Protein AF-J9UW20-F1 (afdb_monomer_lite)

Structure (mmCIF, N/CA/C/O backbone):
data_AF-J9UW20-F1
#
_entry.id   AF-J9UW20-F1
#
loop_
_atom_site.group_PDB
_atom_site.id
_atom_site.type_symbol
_atom_site.label_atom_id
_atom_site.label_alt_id
_atom_site.label_comp_id
_atom_site.label_asym_id
_atom_site.label_entity_id
_atom_site.label_seq_id
_atom_site.pdbx_PDB_ins_code
_atom_site.Cartn_x
_atom_site.Cartn_y
_atom_site.Cartn_z
_atom_site.occupancy
_atom_site.B_iso_or_equiv
_atom_site.auth_seq_id
_atom_site.auth_comp_id
_atom_site.auth_asym_id
_atom_site.auth_atom_id
_atom_site.pdbx_PDB_model_num
ATOM 1 N N . MET A 1 1 ? -5.770 -3.842 -2.234 1.00 93.50 1 MET A N 1
ATOM 2 C CA . MET A 1 1 ? -5.748 -3.057 -3.484 1.00 93.50 1 MET A CA 1
ATOM 3 C C . MET A 1 1 ? -4.380 -3.228 -4.115 1.00 93.50 1 MET A C 1
ATOM 5 O O . MET A 1 1 ? -3.395 -3.123 -3.401 1.00 93.50 1 MET A O 1
ATOM 9 N N . ILE A 1 2 ? -4.318 -3.531 -5.409 1.00 94.19 2 ILE A N 1
ATOM 10 C CA . ILE A 1 2 ? -3.066 -3.644 -6.165 1.00 94.19 2 ILE A CA 1
ATOM 11 C C . ILE A 1 2 ? -3.058 -2.512 -7.184 1.00 94.19 2 ILE A C 1
ATOM 13 O O . ILE A 1 2 ? -3.851 -2.520 -8.122 1.00 94.19 2 ILE A O 1
ATOM 17 N N . ASN A 1 3 ? -2.199 -1.534 -6.961 1.00 92.56 3 ASN A N 1
ATOM 18 C CA . ASN A 1 3 ? -1.905 -0.445 -7.870 1.00 92.56 3 ASN A CA 1
ATOM 19 C C . ASN A 1 3 ? -0.826 -0.855 -8.889 1.00 92.56 3 ASN A C 1
ATOM 21 O O . ASN A 1 3 ? -0.166 -1.879 -8.744 1.00 92.56 3 ASN A O 1
ATOM 25 N N . GLU A 1 4 ? -0.653 -0.058 -9.935 1.00 90.44 4 GLU A N 1
ATOM 26 C CA . GLU A 1 4 ? 0.230 -0.340 -11.055 1.00 90.44 4 GLU A CA 1
ATOM 27 C C . GLU A 1 4 ? 1.735 -0.377 -10.705 1.00 90.44 4 GLU A C 1
ATOM 29 O O . GLU A 1 4 ? 2.388 -1.401 -10.914 1.00 90.44 4 GLU A O 1
ATOM 34 N N . VAL A 1 5 ? 2.315 0.696 -10.164 1.00 91.25 5 VAL A N 1
ATOM 35 C CA . VAL A 1 5 ? 3.774 0.811 -9.978 1.00 91.25 5 VAL A CA 1
ATOM 36 C C . VAL A 1 5 ? 4.124 1.710 -8.800 1.00 91.25 5 VAL A C 1
ATOM 38 O O . VAL A 1 5 ? 3.412 2.674 -8.526 1.00 91.25 5 VAL A O 1
ATOM 41 N N . VAL A 1 6 ? 5.237 1.397 -8.134 1.00 92.00 6 VAL A N 1
ATOM 42 C CA . VAL A 1 6 ? 5.825 2.243 -7.083 1.00 92.00 6 VAL A CA 1
ATOM 43 C C . VAL A 1 6 ? 6.192 3.639 -7.597 1.00 92.00 6 VAL A C 1
ATOM 45 O O . VAL A 1 6 ? 6.521 3.834 -8.775 1.00 92.00 6 VAL A O 1
ATOM 48 N N . GLN A 1 7 ? 6.194 4.611 -6.685 1.00 89.75 7 GLN A N 1
ATOM 49 C CA . GLN A 1 7 ? 6.664 5.965 -6.980 1.00 89.75 7 GLN A CA 1
ATOM 50 C C . GLN A 1 7 ? 8.186 6.019 -7.148 1.00 89.75 7 GLN A C 1
ATOM 52 O O . GLN A 1 7 ? 8.922 5.176 -6.637 1.00 89.75 7 GLN A O 1
ATOM 57 N N . HIS A 1 8 ? 8.682 7.033 -7.867 1.00 88.25 8 HIS A N 1
ATOM 58 C CA . HIS A 1 8 ? 10.126 7.201 -8.066 1.00 88.25 8 HIS A CA 1
ATOM 59 C C . HIS A 1 8 ? 10.861 7.502 -6.757 1.00 88.25 8 HIS A C 1
ATOM 61 O O . HIS A 1 8 ? 11.966 7.008 -6.537 1.00 88.25 8 HIS A O 1
ATOM 67 N N . LYS A 1 9 ? 10.228 8.278 -5.871 1.00 89.56 9 LYS A N 1
ATOM 68 C CA . LYS A 1 9 ? 10.700 8.490 -4.505 1.00 89.56 9 LYS A CA 1
ATOM 69 C C . LYS A 1 9 ? 9.875 7.653 -3.546 1.00 89.56 9 LYS A C 1
ATOM 71 O O . LYS A 1 9 ? 8.651 7.738 -3.546 1.00 89.56 9 LYS A O 1
ATOM 76 N N . HIS A 1 10 ? 10.555 6.913 -2.677 1.00 85.62 10 HIS A N 1
ATOM 77 C CA . HIS A 1 10 ? 9.898 6.097 -1.660 1.00 85.62 10 HIS A CA 1
ATOM 78 C C . HIS A 1 10 ? 9.030 6.931 -0.703 1.00 85.62 10 HIS A C 1
ATOM 80 O O . HIS A 1 10 ? 7.943 6.500 -0.336 1.00 85.62 10 HIS A O 1
ATOM 86 N N . SER A 1 11 ? 9.461 8.153 -0.369 1.00 89.75 11 SER A N 1
ATOM 87 C CA . SER A 1 11 ? 8.687 9.085 0.461 1.00 89.75 11 SER A CA 1
ATOM 88 C C . SER A 1 11 ? 7.373 9.538 -0.180 1.00 89.75 11 SER A C 1
ATOM 90 O O . SER A 1 11 ? 6.477 9.978 0.527 1.00 89.75 11 SER A O 1
ATOM 92 N N . GLU A 1 12 ? 7.221 9.421 -1.499 1.00 90.12 12 GLU A N 1
ATOM 93 C CA . GLU A 1 12 ? 5.997 9.812 -2.203 1.00 90.12 12 GLU A CA 1
ATOM 94 C C . GLU A 1 12 ? 5.021 8.631 -2.390 1.00 90.12 12 GLU A C 1
ATOM 96 O O . GLU A 1 12 ? 3.883 8.846 -2.811 1.00 90.12 12 GLU A O 1
ATOM 101 N N . ASP A 1 13 ? 5.432 7.396 -2.075 1.00 92.00 13 ASP A N 1
ATOM 102 C CA . ASP A 1 13 ? 4.595 6.191 -2.193 1.00 92.00 13 ASP A CA 1
ATOM 103 C C . ASP A 1 13 ? 3.576 6.073 -1.035 1.00 92.00 13 ASP A C 1
ATOM 105 O O . ASP A 1 13 ? 3.572 6.878 -0.104 1.00 92.00 13 ASP A O 1
ATOM 109 N N . PHE A 1 14 ? 2.689 5.073 -1.078 1.00 92.75 14 PHE A N 1
ATOM 110 C CA . PHE A 1 14 ? 1.562 4.934 -0.139 1.00 92.75 14 PHE A CA 1
ATOM 111 C C . PHE A 1 14 ? 1.965 4.861 1.340 1.00 92.75 14 PHE A C 1
ATOM 113 O O . PHE A 1 14 ? 1.235 5.359 2.194 1.00 92.75 14 PHE A O 1
ATOM 120 N N . TYR A 1 15 ? 3.111 4.242 1.628 1.00 92.62 15 TYR A N 1
ATOM 121 C CA . TYR A 1 15 ? 3.659 4.064 2.979 1.00 92.62 15 TYR A CA 1
ATOM 122 C C . TYR A 1 15 ? 4.853 4.995 3.255 1.00 92.62 15 TYR A C 1
ATOM 124 O O . TYR A 1 15 ? 5.666 4.708 4.130 1.00 92.62 15 TYR A O 1
ATOM 132 N N . GLY A 1 16 ? 4.993 6.062 2.462 1.00 89.75 16 GLY A N 1
ATOM 133 C CA . GLY A 1 16 ? 6.045 7.065 2.590 1.00 89.75 16 GLY A CA 1
ATOM 134 C C . GLY A 1 16 ? 5.702 8.172 3.592 1.00 89.75 16 GLY A C 1
ATOM 135 O O . GLY A 1 16 ? 5.176 7.926 4.675 1.00 89.75 16 GLY A O 1
ATOM 136 N N . GLU A 1 17 ? 6.018 9.416 3.235 1.00 86.56 17 GLU A N 1
ATOM 137 C CA . GLU A 1 17 ? 5.708 10.591 4.047 1.00 86.56 17 GLU A CA 1
ATOM 138 C C . GLU A 1 17 ? 4.198 10.815 4.173 1.00 86.56 17 GLU A C 1
ATOM 140 O O . GLU A 1 17 ? 3.410 10.595 3.245 1.00 86.56 17 GLU A O 1
ATOM 145 N N . HIS A 1 18 ? 3.799 11.327 5.337 1.00 71.19 18 HIS A N 1
ATOM 146 C CA . HIS A 1 18 ? 2.426 11.740 5.578 1.00 71.19 18 HIS A CA 1
ATOM 147 C C . HIS A 1 18 ? 2.006 12.798 4.541 1.00 71.19 18 HIS A C 1
ATOM 149 O O . HIS A 1 18 ? 2.690 13.801 4.355 1.00 71.19 18 HIS A O 1
ATOM 155 N N . ASN A 1 19 ? 0.847 12.590 3.906 1.00 69.75 19 ASN A N 1
ATOM 156 C CA . ASN A 1 19 ? 0.227 13.487 2.919 1.00 69.75 19 ASN A CA 1
ATOM 157 C C . ASN A 1 19 ? 0.883 13.558 1.531 1.00 69.75 19 ASN A C 1
ATOM 159 O O . ASN A 1 19 ? 0.733 14.575 0.846 1.00 69.75 19 ASN A O 1
ATOM 163 N N . SER A 1 20 ? 1.542 12.498 1.052 1.00 84.94 20 SER A N 1
ATOM 164 C CA . SER A 1 20 ? 1.867 12.441 -0.377 1.00 84.94 20 SER A CA 1
ATOM 165 C C . SER A 1 20 ? 0.590 12.612 -1.226 1.00 84.94 20 SER A C 1
ATOM 167 O O . SER A 1 20 ? -0.484 12.098 -0.892 1.00 84.94 20 SER A O 1
ATOM 169 N N . ASN A 1 21 ? 0.682 13.324 -2.356 1.00 84.12 21 ASN A N 1
ATOM 170 C CA . ASN A 1 21 ? -0.457 13.469 -3.283 1.00 84.12 21 ASN A CA 1
ATOM 171 C C . ASN A 1 21 ? -1.000 12.105 -3.740 1.00 84.12 21 ASN A C 1
ATOM 173 O O . ASN A 1 21 ? -2.166 11.971 -4.120 1.00 84.12 21 ASN A O 1
ATOM 177 N N . TYR A 1 22 ? -0.139 11.091 -3.691 1.00 87.06 22 TYR A N 1
ATOM 178 C CA . TYR A 1 22 ? -0.459 9.749 -4.108 1.00 87.06 22 TYR A CA 1
ATOM 179 C C . TYR A 1 22 ? -1.443 9.058 -3.167 1.00 87.06 22 TYR A C 1
ATOM 181 O O . TYR A 1 22 ? -2.509 8.628 -3.609 1.00 87.06 22 TYR A O 1
ATOM 189 N N . ILE A 1 23 ? -1.150 9.032 -1.862 1.00 91.31 23 ILE A N 1
ATOM 190 C CA . ILE A 1 23 ? -2.083 8.473 -0.877 1.00 91.31 23 ILE A CA 1
ATOM 191 C C . ILE A 1 23 ? -3.343 9.332 -0.743 1.00 91.31 23 ILE A C 1
ATOM 193 O O . ILE A 1 23 ? -4.433 8.788 -0.564 1.00 91.31 23 ILE A O 1
ATOM 197 N N . LYS A 1 24 ? -3.224 10.657 -0.918 1.00 92.06 24 LYS A N 1
ATOM 198 C CA . LYS A 1 24 ? -4.362 11.582 -0.856 1.00 92.06 24 LYS A CA 1
ATOM 199 C C . LYS A 1 24 ? -5.472 11.206 -1.837 1.00 92.06 24 LYS A C 1
ATOM 201 O O . LYS A 1 24 ? -6.631 11.193 -1.454 1.00 92.06 24 LYS A O 1
ATOM 206 N N . THR A 1 25 ? -5.120 10.797 -3.057 1.00 90.75 25 THR A N 1
ATOM 207 C CA . THR A 1 25 ? -6.115 10.353 -4.052 1.00 90.75 25 THR A CA 1
ATOM 208 C C . THR A 1 25 ? -6.924 9.150 -3.552 1.00 90.75 25 THR A C 1
ATOM 210 O O . THR A 1 25 ? -8.130 9.075 -3.770 1.00 90.75 25 THR A O 1
ATOM 213 N N . VAL A 1 26 ? -6.280 8.205 -2.860 1.00 92.56 26 VAL A N 1
ATOM 214 C CA . VAL A 1 26 ? -6.969 7.034 -2.296 1.00 92.56 26 VAL A CA 1
ATOM 215 C C . VAL A 1 26 ? -7.848 7.434 -1.114 1.00 92.56 26 VAL A C 1
ATOM 217 O O . VAL A 1 26 ? -8.980 6.962 -1.020 1.00 92.56 26 VAL A O 1
ATOM 220 N N . ILE A 1 27 ? -7.351 8.316 -0.244 1.00 94.88 27 ILE A N 1
ATOM 221 C CA . ILE A 1 27 ? -8.117 8.868 0.879 1.00 94.88 27 ILE A CA 1
ATOM 222 C C . ILE A 1 27 ? -9.374 9.569 0.358 1.00 94.88 27 ILE A C 1
ATOM 224 O O . ILE A 1 27 ? -10.467 9.231 0.801 1.00 94.88 27 ILE A O 1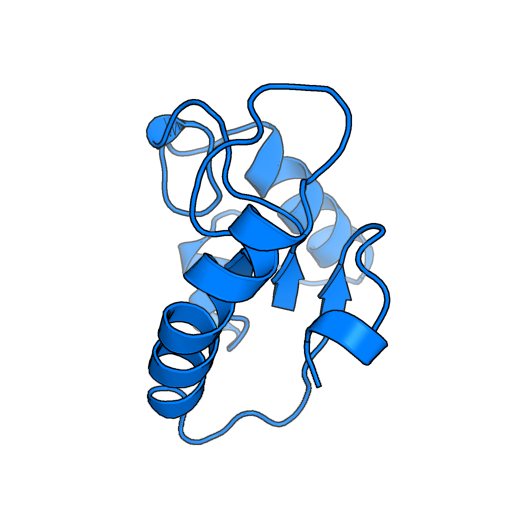
ATOM 228 N N . ASP A 1 28 ? -9.239 10.454 -0.631 1.00 94.75 28 ASP A N 1
ATOM 229 C CA . ASP A 1 28 ? -10.356 11.200 -1.216 1.00 94.75 28 ASP A CA 1
ATOM 230 C C . ASP A 1 28 ? -11.417 10.247 -1.803 1.00 94.75 28 ASP A C 1
ATOM 232 O O . ASP A 1 28 ? -12.615 10.434 -1.586 1.00 94.75 28 ASP A O 1
ATOM 236 N N . ILE A 1 29 ? -11.001 9.174 -2.491 1.00 93.25 29 ILE A N 1
ATOM 237 C CA . ILE A 1 29 ? -11.921 8.150 -3.015 1.00 93.25 29 ILE A CA 1
ATOM 238 C C . ILE A 1 29 ? -12.648 7.426 -1.877 1.00 93.25 29 ILE A C 1
ATOM 240 O O . ILE A 1 29 ? -13.868 7.274 -1.934 1.00 93.25 29 ILE A O 1
ATOM 244 N N . LEU A 1 30 ? -11.928 6.980 -0.845 1.00 95.00 30 LEU A N 1
ATOM 245 C CA . LEU A 1 30 ? -12.529 6.266 0.284 1.00 95.00 30 LEU A CA 1
ATOM 246 C C . LEU A 1 30 ? -13.494 7.168 1.070 1.00 95.00 30 LEU A C 1
ATOM 248 O O . LEU A 1 30 ? -14.597 6.740 1.409 1.00 95.00 30 LEU A O 1
ATOM 252 N N . GLN A 1 31 ? -13.132 8.431 1.282 1.00 96.94 31 GLN A N 1
ATOM 253 C CA . GLN A 1 31 ? -14.004 9.430 1.897 1.00 96.94 31 GLN A CA 1
ATOM 254 C C . GLN A 1 31 ? -15.243 9.712 1.039 1.00 96.94 31 GLN A C 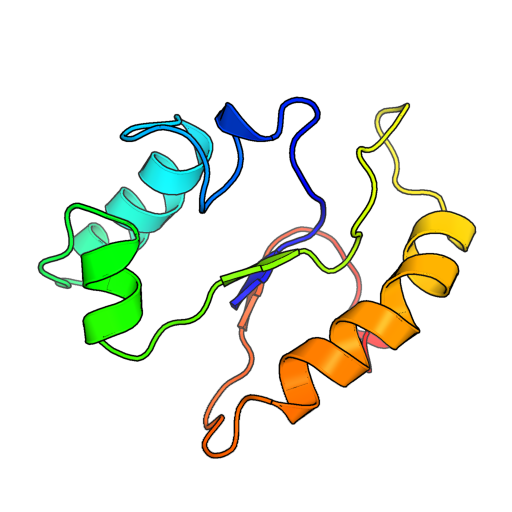1
ATOM 256 O O . GLN A 1 31 ? -16.345 9.807 1.576 1.00 96.94 31 GLN A O 1
ATOM 261 N N . SER A 1 32 ? -15.105 9.765 -0.292 1.00 96.38 32 SER A N 1
ATOM 262 C CA . SER A 1 32 ? -16.243 9.978 -1.202 1.00 96.38 32 SER A CA 1
ATOM 263 C C . SER A 1 32 ? -17.312 8.881 -1.119 1.00 96.38 32 SER A C 1
ATOM 265 O O . SER A 1 32 ? -18.473 9.133 -1.437 1.00 96.38 32 SER A O 1
ATOM 267 N N . VAL A 1 33 ? -16.939 7.682 -0.654 1.00 94.50 33 VAL A N 1
ATOM 268 C CA . VAL A 1 33 ? -17.859 6.557 -0.418 1.00 94.50 33 VAL A CA 1
ATOM 269 C C . VAL A 1 33 ? -18.226 6.379 1.062 1.00 94.50 33 VAL A C 1
ATOM 271 O O . VAL A 1 33 ? -18.816 5.366 1.431 1.00 94.50 33 VAL A O 1
ATOM 274 N N . GLY A 1 34 ? -17.911 7.369 1.905 1.00 95.88 34 GLY A N 1
ATOM 275 C CA . GLY A 1 34 ? -18.324 7.440 3.307 1.00 95.88 34 GLY A CA 1
ATOM 276 C C . GLY A 1 34 ? -17.360 6.815 4.320 1.00 95.88 34 GLY A C 1
ATOM 277 O O . GLY A 1 34 ? -17.753 6.631 5.468 1.00 95.88 34 GLY A O 1
ATOM 278 N N . ALA A 1 35 ? -16.124 6.471 3.940 1.00 96.44 35 ALA A N 1
ATOM 279 C CA . ALA A 1 35 ? -15.137 5.968 4.896 1.00 96.44 35 ALA A CA 1
ATOM 280 C C . ALA A 1 35 ? -14.476 7.112 5.685 1.00 96.44 35 ALA A C 1
ATOM 282 O O . ALA A 1 35 ? -13.966 8.072 5.109 1.00 96.44 35 ALA A O 1
ATOM 283 N N . GLU A 1 36 ? -14.407 6.975 7.007 1.00 96.12 36 GLU A N 1
ATOM 284 C CA . GLU A 1 36 ? -13.731 7.924 7.900 1.00 96.12 36 GLU A CA 1
ATOM 285 C C . GLU A 1 36 ? -12.226 7.611 7.999 1.00 96.12 36 GLU A C 1
ATOM 287 O O . GLU A 1 36 ? -11.743 7.086 9.001 1.00 96.12 36 GLU A O 1
ATOM 292 N N . VAL A 1 37 ? -11.467 7.896 6.936 1.00 95.88 37 VAL A N 1
ATOM 293 C CA . VAL A 1 37 ? -10.009 7.666 6.882 1.00 95.88 37 VAL A CA 1
ATOM 294 C C . VAL A 1 37 ? -9.257 8.959 6.595 1.00 95.88 37 VAL A C 1
ATOM 296 O O . VAL A 1 37 ? -9.678 9.730 5.741 1.00 95.88 37 VAL A O 1
ATOM 299 N N . ASN A 1 38 ? -8.133 9.197 7.279 1.00 94.69 38 ASN A N 1
ATOM 300 C CA . ASN A 1 38 ? -7.293 10.388 7.063 1.00 94.69 38 ASN A CA 1
ATOM 301 C C . ASN A 1 38 ? -5.818 10.046 6.813 1.00 94.69 38 ASN A C 1
ATOM 303 O O . ASN A 1 38 ? -4.999 10.932 6.580 1.00 94.69 38 ASN A O 1
ATOM 307 N N . SER A 1 39 ? -5.462 8.766 6.884 1.00 93.88 39 SER A N 1
ATOM 308 C CA . SER A 1 39 ? -4.087 8.292 6.790 1.00 93.88 39 SER A CA 1
ATOM 309 C C . SER A 1 39 ? -4.032 6.866 6.254 1.00 93.88 39 SER A C 1
ATOM 311 O O . SER A 1 39 ? -5.034 6.147 6.256 1.00 93.88 39 SER A O 1
ATOM 313 N N . ILE A 1 40 ? -2.841 6.430 5.837 1.00 94.12 40 ILE A N 1
ATOM 314 C CA . ILE A 1 40 ? -2.606 5.029 5.476 1.00 94.12 40 ILE A CA 1
ATOM 315 C C . ILE A 1 40 ? -2.867 4.082 6.657 1.00 94.12 40 ILE A C 1
ATOM 317 O O . ILE A 1 40 ? -3.410 2.998 6.459 1.00 94.12 40 ILE A O 1
ATOM 321 N N . ASP A 1 41 ? -2.580 4.510 7.889 1.00 94.75 41 ASP A N 1
ATOM 322 C CA . ASP A 1 41 ? -2.860 3.717 9.088 1.00 94.75 41 ASP A CA 1
ATOM 323 C C . ASP A 1 41 ? -4.362 3.509 9.298 1.00 94.75 41 ASP A C 1
ATOM 325 O O . ASP A 1 41 ? -4.787 2.420 9.678 1.00 94.75 41 ASP A O 1
ATOM 329 N N . ASP A 1 42 ? -5.190 4.517 9.018 1.00 96.12 42 ASP A N 1
ATOM 330 C CA . ASP A 1 42 ? -6.647 4.372 9.109 1.00 96.12 42 ASP A CA 1
ATOM 331 C C . ASP A 1 42 ? -7.184 3.419 8.037 1.00 96.12 42 ASP A C 1
ATOM 333 O O . ASP A 1 42 ? -8.041 2.584 8.326 1.00 96.12 42 ASP A O 1
ATOM 337 N N . ILE A 1 43 ? -6.621 3.476 6.826 1.00 95.62 43 ILE A N 1
ATOM 338 C CA . ILE A 1 43 ? -6.937 2.544 5.735 1.00 95.62 43 ILE A CA 1
ATOM 339 C C . ILE A 1 43 ? -6.578 1.100 6.136 1.00 95.62 43 ILE A C 1
ATOM 341 O O . ILE A 1 43 ? -7.378 0.180 5.937 1.00 95.62 43 ILE A O 1
ATOM 345 N N . LEU A 1 44 ? -5.418 0.894 6.770 1.00 95.44 44 LEU A N 1
ATOM 346 C CA . LEU A 1 44 ? -5.022 -0.413 7.301 1.00 95.44 44 LEU A CA 1
ATOM 347 C C . LEU A 1 44 ? -5.966 -0.894 8.415 1.00 95.44 44 LEU A C 1
ATOM 349 O O . LEU A 1 44 ? -6.350 -2.065 8.419 1.00 95.44 44 LEU A O 1
ATOM 353 N N . LYS A 1 45 ? -6.381 -0.009 9.335 1.00 96.25 45 LYS A N 1
ATOM 354 C CA . LYS A 1 45 ? -7.303 -0.346 10.440 1.00 96.25 45 LYS A CA 1
ATOM 355 C C . LYS A 1 45 ? -8.664 -0.836 9.949 1.00 96.25 45 LYS A C 1
ATOM 357 O O . LYS A 1 45 ? -9.246 -1.709 10.586 1.00 96.25 45 LYS A O 1
ATOM 362 N N . ILE A 1 46 ? -9.154 -0.323 8.818 1.00 95.25 46 ILE A N 1
ATOM 363 C CA . ILE A 1 46 ? -10.407 -0.797 8.204 1.00 95.25 46 ILE A CA 1
ATOM 364 C C . ILE A 1 46 ? -10.218 -2.049 7.327 1.00 95.25 46 ILE A C 1
ATOM 366 O O . ILE A 1 46 ? -11.154 -2.492 6.666 1.00 95.25 46 ILE A O 1
ATOM 370 N N . GLY A 1 47 ? -9.021 -2.648 7.328 1.00 95.31 47 GLY A N 1
ATOM 371 C CA . GLY A 1 47 ? -8.728 -3.912 6.650 1.00 95.31 47 GLY A CA 1
ATOM 372 C C . GLY A 1 47 ? -8.339 -3.775 5.178 1.00 95.31 47 GLY A C 1
ATOM 373 O O . GLY A 1 47 ? -8.344 -4.772 4.453 1.00 95.31 47 GLY A O 1
ATOM 374 N N . ILE A 1 48 ? -7.996 -2.569 4.715 1.00 95.50 48 ILE A N 1
ATOM 375 C CA . ILE A 1 48 ? -7.537 -2.338 3.345 1.00 95.50 48 ILE A CA 1
ATOM 376 C C . ILE A 1 48 ? -6.010 -2.262 3.334 1.00 95.50 48 ILE A C 1
ATOM 378 O O . ILE A 1 48 ? -5.403 -1.343 3.867 1.00 95.50 48 ILE A O 1
ATOM 382 N N . TYR A 1 49 ? -5.383 -3.222 2.661 1.00 95.88 49 TYR A N 1
ATOM 383 C CA . TYR A 1 49 ? -3.959 -3.182 2.335 1.00 95.88 49 TYR A CA 1
ATOM 384 C C . TYR A 1 49 ? -3.763 -2.697 0.896 1.00 95.88 49 TYR A C 1
ATOM 386 O O . TYR A 1 49 ? -4.503 -3.129 0.005 1.00 95.88 49 TYR A O 1
ATOM 394 N N . ILE A 1 50 ? -2.789 -1.823 0.646 1.00 94.56 50 ILE A N 1
ATOM 395 C CA . ILE A 1 50 ? -2.470 -1.299 -0.687 1.00 94.56 50 ILE A CA 1
ATOM 396 C C . ILE A 1 50 ? -1.076 -1.795 -1.062 1.00 94.56 50 ILE A C 1
ATOM 398 O O . ILE A 1 50 ? -0.167 -1.752 -0.253 1.00 94.56 50 ILE A O 1
ATOM 402 N N . THR A 1 51 ? -0.882 -2.262 -2.286 1.00 94.56 51 THR A N 1
ATOM 403 C CA . THR A 1 51 ? 0.454 -2.584 -2.791 1.00 94.56 51 THR A CA 1
ATOM 404 C C . THR A 1 51 ? 0.582 -2.231 -4.263 1.00 94.56 51 THR A C 1
ATOM 406 O O . THR A 1 51 ? -0.408 -1.914 -4.914 1.00 94.56 51 THR A O 1
ATOM 409 N N . ASN A 1 52 ? 1.800 -2.287 -4.789 1.00 93.69 52 ASN A N 1
ATOM 410 C CA . ASN A 1 52 ? 2.137 -2.038 -6.181 1.00 93.69 52 ASN A CA 1
ATOM 411 C C . ASN A 1 52 ? 2.469 -3.353 -6.890 1.00 93.69 52 ASN A C 1
ATOM 413 O O . ASN A 1 52 ? 3.234 -4.164 -6.370 1.00 93.69 52 ASN A O 1
ATOM 417 N N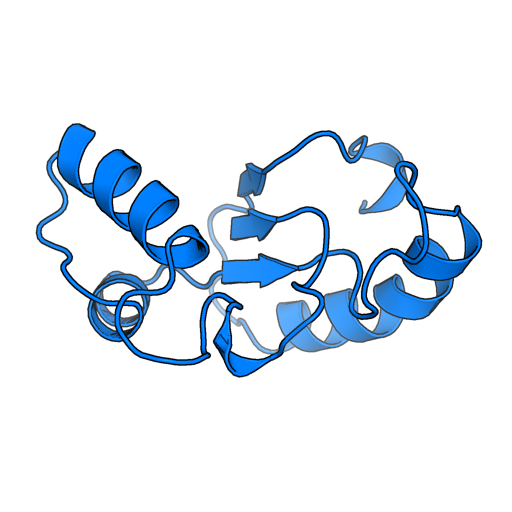 . ALA A 1 53 ? 1.927 -3.559 -8.086 1.00 93.56 53 ALA A N 1
ATOM 418 C CA . ALA A 1 53 ? 2.223 -4.717 -8.916 1.00 93.56 53 ALA A CA 1
ATOM 419 C C . ALA A 1 53 ? 3.673 -4.708 -9.407 1.00 93.56 53 ALA A C 1
ATOM 421 O O . ALA A 1 53 ? 4.330 -5.745 -9.411 1.00 93.56 53 ALA A O 1
ATOM 422 N N . VAL A 1 54 ? 4.182 -3.535 -9.792 1.00 93.06 54 VAL A N 1
ATOM 423 C CA . VAL A 1 54 ? 5.584 -3.345 -10.168 1.00 93.06 54 VAL A CA 1
ATOM 424 C C . VAL A 1 54 ? 6.348 -2.722 -9.004 1.00 93.06 54 VAL A C 1
ATOM 426 O O . VAL A 1 54 ? 6.067 -1.594 -8.599 1.00 93.06 54 VAL A O 1
ATOM 429 N N . LYS A 1 55 ? 7.330 -3.462 -8.474 1.00 93.56 55 LYS A N 1
ATOM 430 C CA . LYS A 1 55 ? 8.106 -3.110 -7.270 1.00 93.56 55 LYS A CA 1
ATOM 431 C C . LYS A 1 55 ? 9.268 -2.153 -7.539 1.00 93.56 55 LYS A C 1
ATOM 433 O O . LYS A 1 55 ? 9.918 -1.692 -6.609 1.00 93.56 55 LYS A O 1
ATOM 438 N N . THR A 1 56 ? 9.543 -1.857 -8.806 1.00 91.06 56 THR A N 1
ATOM 439 C CA . THR A 1 56 ? 10.607 -0.941 -9.231 1.00 91.06 56 THR A CA 1
ATOM 440 C C . THR A 1 56 ? 10.018 0.287 -9.916 1.00 91.06 56 THR A C 1
ATOM 442 O O . THR A 1 56 ? 9.108 0.114 -10.731 1.00 91.06 56 THR A O 1
ATOM 445 N N . PRO A 1 57 ? 10.548 1.502 -9.683 1.00 89.00 57 PRO A N 1
ATOM 446 C CA . PRO A 1 57 ? 10.057 2.693 -10.361 1.00 89.00 57 PRO A CA 1
ATOM 447 C C . PRO A 1 57 ? 10.098 2.545 -11.879 1.00 89.00 57 PRO A C 1
ATOM 449 O O . PRO A 1 57 ? 11.066 2.019 -12.440 1.00 89.00 57 PRO A O 1
ATOM 452 N N . LYS A 1 58 ? 9.071 3.057 -12.559 1.00 81.00 58 LYS A N 1
ATOM 453 C CA . LYS A 1 58 ? 9.113 3.176 -14.018 1.00 81.00 58 LYS A CA 1
ATOM 454 C C . LYS A 1 58 ? 10.232 4.139 -14.425 1.00 81.00 58 LYS A C 1
ATOM 456 O O . LYS A 1 58 ? 10.414 5.188 -13.808 1.00 81.00 58 LYS A O 1
ATOM 461 N N . LYS A 1 59 ? 10.991 3.767 -15.456 1.00 71.06 59 LYS A N 1
ATOM 462 C CA . LYS A 1 59 ? 12.029 4.624 -16.055 1.00 71.06 59 LYS A CA 1
ATOM 463 C C . LYS A 1 59 ? 11.460 5.545 -17.136 1.00 71.06 59 LYS A C 1
ATOM 465 O O . LYS A 1 59 ? 11.987 6.628 -17.353 1.00 71.06 59 LYS A O 1
ATOM 470 N N . GLU A 1 60 ? 10.377 5.117 -17.779 1.00 69.50 60 GLU A N 1
ATOM 471 C CA . GLU A 1 60 ? 9.719 5.803 -18.891 1.00 69.50 60 GLU A CA 1
ATOM 472 C C . GLU A 1 60 ? 8.194 5.822 -18.689 1.00 69.50 60 GLU A C 1
ATOM 474 O O . GLU A 1 60 ? 7.682 5.429 -17.638 1.00 69.50 60 GLU A O 1
ATOM 479 N N . TYR A 1 61 ? 7.448 6.301 -19.688 1.00 66.31 61 TYR A N 1
ATOM 480 C CA . TYR A 1 61 ? 5.988 6.413 -19.613 1.00 66.31 61 TYR A CA 1
ATOM 481 C C . TYR A 1 61 ? 5.281 5.050 -19.565 1.00 66.31 61 TYR A C 1
ATOM 483 O O . TYR A 1 61 ? 4.202 4.940 -18.985 1.00 66.31 61 TYR A O 1
ATOM 491 N N . THR A 1 62 ? 5.897 4.015 -20.140 1.00 74.38 62 THR A N 1
ATOM 492 C CA . THR A 1 62 ? 5.375 2.646 -20.196 1.00 74.38 62 THR A CA 1
ATOM 493 C C . THR A 1 62 ? 6.105 1.717 -19.237 1.00 74.38 62 THR A C 1
ATOM 495 O O . THR A 1 62 ? 7.320 1.803 -19.062 1.00 74.38 62 THR A O 1
ATOM 498 N N . ILE A 1 63 ? 5.363 0.777 -18.657 1.00 80.44 63 ILE A N 1
ATOM 499 C CA . ILE A 1 63 ? 5.926 -0.316 -17.867 1.00 80.44 63 ILE A CA 1
ATOM 500 C C . ILE A 1 63 ? 6.389 -1.419 -18.810 1.00 80.44 63 ILE A C 1
ATOM 502 O O . ILE A 1 63 ? 5.602 -1.956 -19.592 1.00 80.44 63 ILE A O 1
ATOM 506 N N . ASP A 1 64 ? 7.665 -1.778 -18.711 1.00 84.12 64 ASP A N 1
ATOM 507 C CA . ASP A 1 64 ? 8.206 -2.896 -19.466 1.00 84.12 64 ASP A CA 1
ATOM 508 C C . ASP A 1 64 ? 7.734 -4.246 -18.896 1.00 84.12 64 ASP A C 1
ATOM 510 O O . ASP A 1 64 ? 7.585 -4.430 -17.682 1.00 84.12 64 ASP A O 1
ATOM 514 N N . LYS A 1 65 ? 7.538 -5.232 -19.780 1.00 84.31 65 LYS A N 1
ATOM 515 C CA . LYS A 1 65 ? 7.101 -6.581 -19.387 1.00 84.31 65 LYS A CA 1
ATOM 516 C C . LYS A 1 65 ? 8.083 -7.256 -18.427 1.00 84.31 65 LYS A C 1
ATOM 518 O O . LYS A 1 65 ? 7.646 -8.029 -17.573 1.00 84.31 65 LYS A O 1
ATOM 523 N N . SER A 1 66 ? 9.385 -6.984 -18.545 1.00 88.75 66 SER A N 1
ATOM 524 C CA . SER A 1 66 ? 10.388 -7.539 -17.632 1.00 88.75 66 SER A CA 1
ATOM 525 C C . SER A 1 66 ? 10.222 -7.000 -16.212 1.00 88.75 66 SER A C 1
ATOM 527 O O . SER A 1 66 ? 10.337 -7.774 -15.268 1.00 88.75 66 SER A O 1
ATOM 529 N N . SER A 1 67 ? 9.853 -5.725 -16.041 1.00 90.00 67 SER A N 1
ATOM 530 C CA . SER A 1 67 ? 9.589 -5.140 -14.722 1.00 90.00 67 SER A CA 1
ATOM 531 C C . SER A 1 67 ? 8.414 -5.820 -14.022 1.00 90.00 67 SER A C 1
ATOM 533 O O . SER A 1 67 ? 8.501 -6.088 -12.825 1.00 90.00 67 SER A O 1
ATOM 535 N N . ILE A 1 68 ? 7.354 -6.168 -14.763 1.00 88.94 68 ILE A N 1
ATOM 536 C CA . ILE A 1 68 ? 6.224 -6.944 -14.226 1.00 88.94 68 ILE A CA 1
ATOM 537 C C . ILE A 1 68 ? 6.694 -8.345 -13.830 1.00 88.94 68 ILE A C 1
ATOM 539 O O . ILE A 1 68 ? 6.502 -8.756 -12.690 1.00 88.94 68 ILE A O 1
ATOM 543 N N . LYS A 1 69 ? 7.368 -9.059 -14.742 1.00 91.00 69 LYS A N 1
ATOM 544 C CA . LYS A 1 69 ? 7.842 -10.430 -14.498 1.00 91.00 69 LYS A CA 1
ATOM 545 C C . LYS A 1 69 ? 8.784 -10.517 -13.295 1.00 91.00 69 LYS A C 1
ATOM 547 O O . LYS 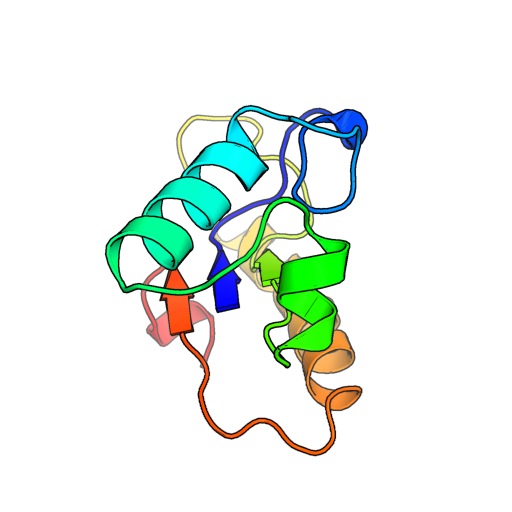A 1 69 ? 8.684 -11.455 -12.515 1.00 91.00 69 LYS A O 1
ATOM 552 N N . ASN A 1 70 ? 9.670 -9.539 -13.137 1.00 94.19 70 ASN A N 1
ATOM 553 C CA . ASN A 1 70 ? 10.600 -9.479 -12.013 1.00 94.19 70 ASN A CA 1
ATOM 554 C C . ASN A 1 70 ? 9.896 -9.127 -10.698 1.00 94.19 70 ASN A C 1
ATOM 556 O O . ASN A 1 70 ? 10.371 -9.514 -9.640 1.00 94.19 70 ASN A O 1
ATOM 560 N N . SER A 1 71 ? 8.781 -8.398 -10.760 1.00 95.06 71 SER A N 1
ATOM 561 C CA . SER A 1 71 ? 8.012 -7.983 -9.582 1.00 95.06 71 SER A CA 1
ATOM 562 C C . SER A 1 71 ? 7.020 -9.042 -9.106 1.00 95.06 71 SER A C 1
ATOM 564 O O . SER A 1 71 ? 6.678 -9.057 -7.925 1.00 95.06 71 SER A O 1
ATOM 566 N N . LEU A 1 72 ? 6.567 -9.922 -10.005 1.00 94.12 72 LEU A N 1
ATOM 567 C CA . LEU A 1 72 ? 5.510 -10.892 -9.732 1.00 94.12 72 LEU A CA 1
ATOM 568 C C . LEU A 1 72 ? 5.819 -11.818 -8.539 1.00 94.12 72 LEU A C 1
ATOM 570 O O . LEU A 1 72 ? 4.963 -11.890 -7.663 1.00 94.12 72 LEU A O 1
ATOM 574 N N . PRO A 1 73 ? 7.019 -12.425 -8.400 1.00 96.00 73 PRO A N 1
ATOM 575 C CA . PRO A 1 73 ? 7.315 -13.272 -7.241 1.00 96.00 73 PRO A CA 1
ATOM 576 C C . PRO A 1 73 ? 7.194 -12.528 -5.903 1.00 96.00 73 PRO A C 1
ATOM 578 O O . PRO A 1 73 ? 6.690 -13.075 -4.929 1.00 96.00 73 PRO A O 1
ATOM 581 N N . TYR A 1 74 ? 7.597 -11.254 -5.862 1.00 96.50 74 TYR A N 1
ATOM 582 C CA . TYR A 1 74 ? 7.482 -10.425 -4.659 1.00 96.50 74 TYR A CA 1
ATOM 583 C C . TYR A 1 74 ? 6.029 -10.074 -4.340 1.00 96.50 74 TYR A C 1
ATOM 585 O O . TYR A 1 74 ? 5.648 -10.014 -3.174 1.00 96.50 74 TYR A O 1
ATOM 593 N N . LEU A 1 75 ? 5.216 -9.819 -5.369 1.00 95.44 75 LEU A N 1
ATOM 594 C CA . LEU A 1 75 ? 3.784 -9.582 -5.201 1.00 95.44 75 LEU A CA 1
ATOM 595 C C .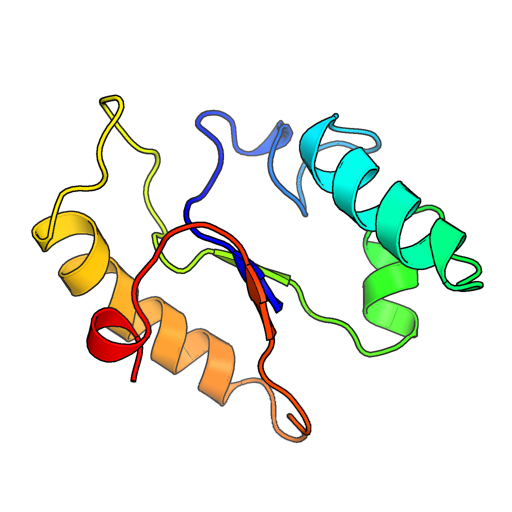 LEU A 1 75 ? 3.072 -10.847 -4.697 1.00 95.44 75 LEU A C 1
ATOM 597 O O . LEU A 1 75 ? 2.233 -10.757 -3.807 1.00 95.44 75 LEU A O 1
ATOM 601 N N . GLU A 1 76 ? 3.414 -12.016 -5.239 1.00 94.62 76 GLU A N 1
ATOM 602 C CA . GLU A 1 76 ? 2.876 -13.307 -4.796 1.00 94.62 76 GLU A CA 1
ATOM 603 C C . GLU A 1 76 ? 3.235 -13.593 -3.333 1.00 94.62 76 GLU A C 1
ATOM 605 O O . GLU A 1 76 ? 2.357 -13.946 -2.542 1.00 94.62 76 GLU A O 1
ATOM 610 N N . GLU A 1 77 ? 4.498 -13.384 -2.952 1.00 96.38 77 GLU A N 1
ATOM 611 C CA . GLU A 1 77 ? 4.958 -13.562 -1.574 1.00 96.38 77 GLU A CA 1
ATOM 612 C C . GLU A 1 77 ? 4.232 -12.610 -0.614 1.00 96.38 77 GLU A C 1
ATOM 614 O O . GLU A 1 77 ? 3.689 -13.049 0.397 1.00 96.38 77 GLU A O 1
ATOM 619 N N . GLU A 1 78 ? 4.124 -11.327 -0.955 1.00 95.50 78 GLU A N 1
ATOM 620 C CA . GLU A 1 78 ? 3.413 -10.326 -0.155 1.00 95.50 78 GLU A CA 1
ATOM 621 C C . GLU A 1 78 ? 1.926 -10.669 0.026 1.00 95.50 78 GLU A C 1
ATOM 623 O O . GLU A 1 78 ? 1.404 -10.618 1.141 1.00 95.50 78 GLU A O 1
ATOM 628 N N . ILE A 1 79 ? 1.243 -11.080 -1.048 1.00 94.50 79 ILE A N 1
ATOM 629 C CA . ILE A 1 79 ? -0.158 -11.523 -0.993 1.00 94.50 79 ILE A CA 1
ATOM 630 C C . ILE A 1 79 ? -0.295 -12.772 -0.115 1.00 94.50 79 ILE A C 1
ATOM 632 O O . ILE A 1 79 ? -1.268 -12.879 0.634 1.00 94.50 79 ILE A O 1
ATOM 636 N N . SER A 1 80 ? 0.677 -13.690 -0.144 1.00 95.12 80 SER A N 1
ATOM 637 C CA . SER A 1 80 ? 0.647 -14.915 0.668 1.00 95.12 80 SER A CA 1
ATOM 638 C C . SER A 1 80 ? 0.670 -14.649 2.181 1.00 95.12 80 SER A C 1
ATOM 640 O O . SER A 1 80 ? 0.147 -15.450 2.961 1.00 95.12 80 SER A O 1
ATOM 642 N N . LEU A 1 81 ? 1.206 -13.498 2.609 1.00 95.69 81 LEU A N 1
ATOM 643 C CA . LEU A 1 81 ? 1.210 -13.077 4.014 1.00 95.69 81 LEU A CA 1
ATOM 644 C C . LEU A 1 81 ? -0.191 -12.672 4.507 1.00 95.69 81 LEU A C 1
ATOM 646 O O . LEU A 1 81 ? -0.470 -12.708 5.711 1.00 95.69 81 LEU A O 1
ATOM 650 N N . LEU A 1 82 ? -1.100 -12.317 3.595 1.00 93.62 82 LEU A N 1
ATOM 651 C CA . LEU A 1 82 ? -2.448 -11.847 3.905 1.00 93.62 82 LEU A CA 1
ATOM 652 C C . LEU A 1 82 ? -3.435 -13.024 3.984 1.00 93.62 82 LEU A C 1
ATOM 654 O O . LEU A 1 82 ? -4.066 -13.432 3.011 1.00 93.62 82 LEU A O 1
ATOM 658 N N . LYS A 1 83 ? -3.634 -13.550 5.193 1.00 90.19 83 LYS A N 1
ATOM 659 C CA . LYS A 1 83 ? -4.401 -14.792 5.430 1.00 90.19 83 LYS A CA 1
ATOM 660 C C . LYS A 1 83 ? -5.920 -14.699 5.230 1.00 90.19 83 LYS A C 1
ATOM 662 O O . LYS A 1 83 ? -6.591 -15.725 5.239 1.00 90.19 83 LYS A O 1
ATOM 667 N N . ASN A 1 84 ? -6.489 -13.500 5.102 1.00 93.06 84 ASN A N 1
ATOM 668 C CA . ASN A 1 84 ? -7.944 -13.303 5.064 1.00 93.06 84 ASN A CA 1
ATOM 669 C C . ASN A 1 84 ? -8.388 -12.343 3.951 1.00 93.06 84 ASN A C 1
ATOM 671 O O . ASN A 1 84 ? -9.292 -11.529 4.142 1.00 93.06 84 ASN A O 1
ATOM 675 N N . ILE A 1 85 ? -7.746 -12.419 2.783 1.00 94.56 85 ILE A N 1
ATOM 676 C CA . ILE A 1 85 ? -8.174 -11.639 1.618 1.00 94.56 85 ILE A CA 1
ATOM 677 C C . ILE A 1 85 ? -9.585 -12.078 1.211 1.00 94.56 85 ILE A C 1
ATOM 679 O O . ILE A 1 85 ? -9.828 -13.248 0.919 1.00 94.56 85 ILE A O 1
ATOM 683 N N . LYS A 1 86 ? -10.516 -11.120 1.167 1.00 96.06 86 LYS A N 1
ATOM 684 C CA . LYS A 1 86 ? -11.865 -11.323 0.611 1.00 96.06 86 LYS A CA 1
ATOM 685 C C . LYS A 1 86 ? -11.999 -10.797 -0.811 1.00 96.06 86 LYS A C 1
ATOM 687 O O . LYS A 1 86 ? -12.723 -11.375 -1.612 1.00 96.06 86 LYS A O 1
ATOM 692 N N . VAL A 1 87 ? -11.309 -9.700 -1.115 1.00 95.50 87 VAL A N 1
ATOM 693 C CA . VAL A 1 87 ? -11.406 -8.997 -2.396 1.00 95.50 87 VAL A CA 1
ATOM 694 C C . VAL A 1 87 ? -10.026 -8.494 -2.802 1.00 95.50 87 VAL A C 1
ATOM 696 O O . VAL A 1 87 ? -9.330 -7.861 -2.009 1.00 95.50 87 VAL A O 1
ATOM 699 N N . ILE A 1 88 ? -9.659 -8.728 -4.063 1.00 93.81 88 ILE A N 1
ATOM 700 C CA . ILE A 1 88 ? -8.517 -8.079 -4.711 1.00 93.81 88 ILE A CA 1
ATOM 701 C C . ILE A 1 88 ? -9.062 -7.054 -5.700 1.00 93.81 88 ILE A C 1
ATOM 703 O O . ILE A 1 88 ? -9.713 -7.389 -6.687 1.00 93.81 88 ILE A O 1
ATOM 707 N N . MET A 1 89 ? -8.784 -5.789 -5.415 1.00 92.31 89 MET A N 1
ATOM 708 C CA . MET A 1 89 ? -9.139 -4.657 -6.260 1.00 92.31 89 MET A CA 1
ATOM 709 C C . MET A 1 89 ? -7.902 -4.213 -7.037 1.00 92.31 89 MET A C 1
ATOM 711 O O . MET A 1 89 ? -6.909 -3.829 -6.419 1.00 92.31 89 MET A O 1
ATOM 715 N N . LEU A 1 90 ? -7.966 -4.286 -8.367 1.00 91.56 90 LEU A N 1
ATOM 716 C CA . LEU A 1 90 ? -6.898 -3.845 -9.265 1.00 91.56 90 LEU A CA 1
ATOM 717 C C . LEU A 1 90 ? -7.123 -2.384 -9.649 1.00 91.56 90 LEU A C 1
ATOM 719 O O . LEU A 1 90 ? -8.219 -2.021 -10.074 1.00 91.56 90 LEU A O 1
ATOM 723 N N . MET A 1 91 ? -6.087 -1.573 -9.491 1.00 84.50 91 MET A N 1
ATOM 724 C CA . MET A 1 91 ? -6.092 -0.134 -9.717 1.00 84.50 91 MET A CA 1
ATOM 725 C C . MET A 1 91 ? -5.063 0.225 -10.789 1.00 84.50 91 MET A C 1
ATOM 727 O O . MET A 1 91 ? -3.915 -0.212 -10.724 1.00 84.50 91 MET A O 1
ATOM 731 N N . GLY A 1 92 ? -5.479 1.025 -11.772 1.00 77.56 92 GLY A N 1
ATOM 732 C CA . GLY A 1 92 ? -4.635 1.450 -12.892 1.00 77.56 92 GLY A CA 1
ATOM 733 C C . GLY A 1 92 ? -4.787 0.596 -14.155 1.00 77.56 92 GLY A C 1
ATOM 734 O O . GLY A 1 92 ? -5.727 -0.189 -14.295 1.00 77.56 92 GLY A O 1
ATOM 735 N N . MET A 1 93 ? -3.870 0.787 -15.108 1.00 68.81 93 MET A N 1
ATOM 736 C CA . MET A 1 93 ? -3.986 0.251 -16.471 1.00 68.81 93 MET A CA 1
ATOM 737 C C . MET A 1 93 ? -3.283 -1.099 -16.691 1.00 68.81 93 MET A C 1
ATOM 739 O O . MET A 1 93 ? -3.140 -1.530 -17.837 1.00 68.81 93 MET A O 1
ATOM 743 N N . LEU A 1 94 ? -2.893 -1.817 -15.632 1.00 67.81 94 LEU A N 1
ATOM 744 C CA . LEU A 1 94 ? -2.297 -3.147 -15.778 1.00 67.81 94 LEU A CA 1
ATOM 745 C C . LEU A 1 94 ? -3.352 -4.201 -16.146 1.00 67.81 94 LEU A C 1
ATOM 747 O O . LEU A 1 94 ? -4.278 -4.458 -15.370 1.00 67.81 94 LEU A O 1
ATOM 751 N N . PRO A 1 95 ? -3.225 -4.873 -17.306 1.00 66.12 95 PRO A N 1
ATOM 752 C CA . PRO A 1 95 ? -4.194 -5.885 -17.702 1.00 66.12 95 PRO A CA 1
ATOM 753 C C . PRO A 1 95 ? -4.131 -7.101 -16.772 1.00 66.12 95 PRO A C 1
ATOM 755 O O . PRO A 1 95 ? -3.048 -7.646 -16.562 1.00 66.12 95 PRO A O 1
ATOM 758 N N . LYS A 1 96 ? -5.300 -7.588 -16.326 1.00 67.31 96 LYS A N 1
ATOM 759 C CA . LYS A 1 96 ? -5.463 -8.774 -15.454 1.00 67.31 96 LYS A CA 1
ATOM 760 C C . LYS A 1 96 ? -4.565 -9.959 -15.827 1.00 67.31 96 LYS A C 1
ATOM 762 O O . LYS A 1 96 ? -3.954 -10.543 -14.946 1.00 67.31 96 LYS A O 1
ATOM 767 N N . LYS A 1 97 ? -4.433 -10.244 -17.129 1.00 71.75 97 LYS A N 1
ATOM 768 C CA . LYS A 1 97 ? -3.629 -11.346 -17.700 1.00 71.75 97 LYS A CA 1
ATOM 769 C C . LYS A 1 97 ? -2.132 -11.335 -17.352 1.00 71.75 97 LYS A C 1
ATOM 771 O O . LYS A 1 97 ? -1.418 -12.236 -17.767 1.00 71.75 97 LYS A O 1
ATOM 776 N N . HIS A 1 98 ? -1.632 -10.267 -16.732 1.00 66.44 98 HIS A N 1
ATOM 777 C CA . HIS A 1 98 ? -0.232 -10.154 -16.321 1.00 66.44 98 HIS A CA 1
ATOM 778 C C . HIS A 1 98 ? -0.037 -10.294 -14.804 1.00 66.44 98 HIS A C 1
ATOM 780 O O . HIS A 1 98 ? 1.102 -10.234 -14.353 1.00 66.44 98 HIS A O 1
ATOM 786 N N . LEU A 1 99 ? -1.121 -10.422 -14.031 1.00 59.53 99 LEU A N 1
ATOM 787 C CA . LEU A 1 99 ? -1.101 -10.494 -12.564 1.00 59.53 99 LEU A CA 1
ATOM 788 C C . LEU A 1 99 ? -1.719 -11.785 -12.019 1.00 59.53 99 LEU A C 1
ATOM 790 O O . LEU A 1 99 ? -1.474 -12.124 -10.867 1.00 59.53 99 LEU A O 1
ATOM 794 N N . ILE A 1 100 ? -2.558 -12.444 -12.822 1.00 57.66 100 ILE A N 1
ATOM 795 C CA . ILE A 1 100 ? -3.272 -13.685 -12.511 1.00 57.66 100 ILE A CA 1
ATOM 796 C C . ILE A 1 100 ? -3.104 -14.624 -13.701 1.00 57.66 100 ILE A C 1
A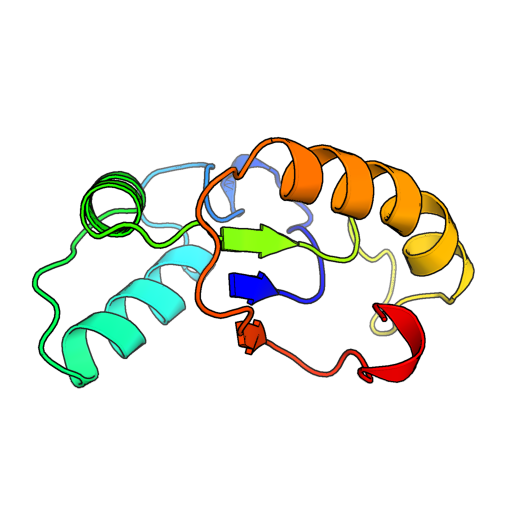TOM 798 O O . ILE A 1 100 ? -3.248 -14.120 -14.845 1.00 57.66 100 ILE A O 1
#

Secondary structure (DSSP, 8-state):
-EEEE--SSGGGSTTSSTT-HHHHHHHHHHHHTT----SHHHHHHTT---EEEE-S--SSSS--HHHHHHHHHHHHHHHHT-TT-----B-SS--GGGT-

Radius of gyration: 13.7 Å; chains: 1; bounding box: 30×28×31 Å

pLDDT: mean 88.81, std 9.45, range [57.66, 96.94]

Foldseek 3Di:
DEEAEADPDNLLGQPHPQDRVHVVVVVVVCVVVPQPDRHSVSCVVVPDDYYYQQHHDDPDPDDDLVSNVVSQVVVVVVVVVVPDDPDDDYHDDDDPVSND

InterPro domains:
  IPR005122 Uracil-DNA glycosylase-like [PF03167] (42-97)
  IPR036895 Uracil-DNA glycosylase-like domain superfamily [G3DSA:3.40.470.10] (8-100)
  IPR036895 Uracil-DNA glycosylase-like domain superfamily [SSF52141] (28-95)

Organism: NCBI:txid1133568

Sequence (100 aa):
MINEVVQHKHSEDFYGEHNSNYIKTVIDILQSVGAEVNSIDDILKIGIYITNAVKTPKKEYTIDKSSIKNSLPYLEEEISLLKNIKVIMLMGMLPKKHLI